Protein AF-A0A7C9ABL3-F1 (afdb_monomer)

Organism: Opuntia streptacantha (NCBI:txid393608)

Sequence (102 aa):
RLDWCLFSFASLQPNNIFLSEASNMAIVMGPNMSGKSTYLQQVCLIVILAQIGCYIPARYSTIRVVDRIFTRMGAVDNLESNSSTFMTEMRETAFILQSASQ

pLDDT: mean 78.69, std 17.54, range [29.16, 94.06]

Radius of gyration: 17.35 Å; Cα contacts (8 Å, |Δi|>4): 27; chains: 1; bounding box: 35×42×46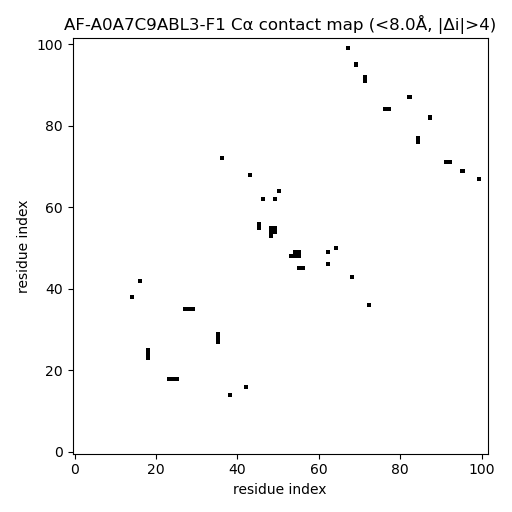 Å

Secondary structure (DSSP, 8-state):
-------------------BTTB--------TTSSHHHHHHHHHHHHHHHHHT---S-SS------S-----------TTSSS-HHHHHHHHHHHHHHHH--

Structure (mmCIF, N/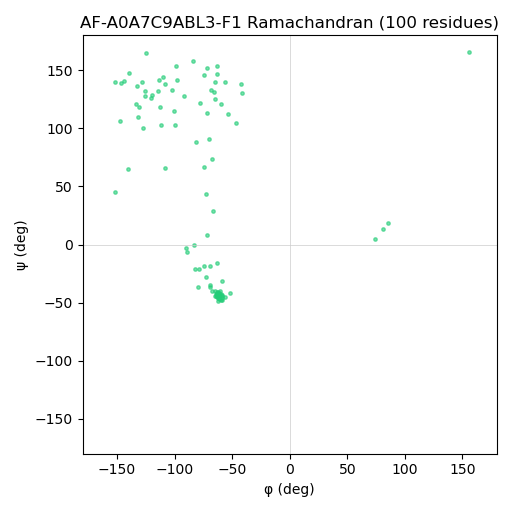CA/C/O backbone):
data_AF-A0A7C9ABL3-F1
#
_entry.id   AF-A0A7C9ABL3-F1
#
loop_
_atom_site.group_PDB
_atom_site.id
_atom_site.type_symbol
_atom_site.label_atom_id
_atom_site.label_alt_id
_atom_site.label_comp_id
_atom_site.label_asym_id
_atom_site.label_entity_id
_atom_site.label_seq_id
_atom_site.pdbx_PDB_ins_code
_atom_site.Cartn_x
_atom_site.Cartn_y
_atom_site.Cartn_z
_atom_site.occupancy
_atom_site.B_iso_or_equiv
_atom_site.auth_seq_id
_atom_site.auth_comp_id
_atom_site.auth_asym_id
_atom_site.auth_atom_id
_atom_site.pdbx_PDB_model_num
ATOM 1 N N . ARG A 1 1 ? 7.590 26.475 -24.768 1.00 33.59 1 ARG A N 1
ATOM 2 C CA . ARG A 1 1 ? 8.506 26.844 -23.666 1.00 33.59 1 ARG A CA 1
ATOM 3 C C . ARG A 1 1 ? 7.616 27.308 -22.524 1.00 33.59 1 ARG A C 1
ATOM 5 O O . ARG A 1 1 ? 7.144 28.430 -22.570 1.00 33.59 1 ARG A O 1
ATOM 12 N N . LEU A 1 2 ? 7.209 26.385 -21.654 1.00 29.16 2 LEU A N 1
ATOM 13 C CA . LEU A 1 2 ? 6.355 26.682 -20.504 1.00 29.16 2 LEU A CA 1
ATOM 14 C C . LEU A 1 2 ? 7.231 26.478 -19.277 1.00 29.16 2 LEU A C 1
ATOM 16 O O . LEU A 1 2 ? 7.570 25.345 -18.937 1.00 29.16 2 LEU A O 1
ATOM 20 N N . ASP A 1 3 ? 7.669 27.595 -18.713 1.00 34.94 3 ASP A N 1
ATOM 21 C CA . ASP A 1 3 ? 8.5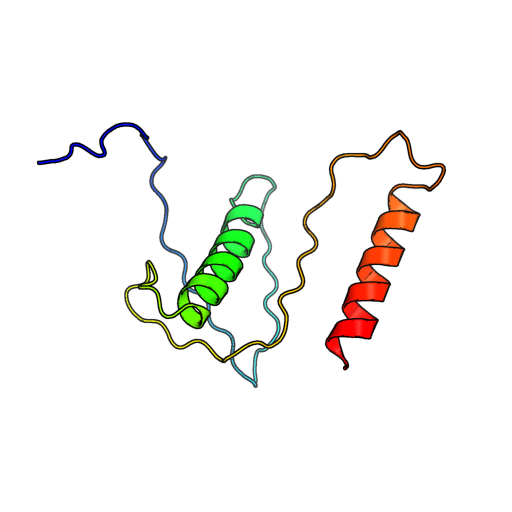05 27.658 -17.527 1.00 34.94 3 ASP A CA 1
ATOM 22 C C . ASP A 1 3 ? 7.684 27.226 -16.306 1.00 34.94 3 ASP A C 1
ATOM 24 O O . ASP A 1 3 ? 7.037 28.026 -15.636 1.00 34.94 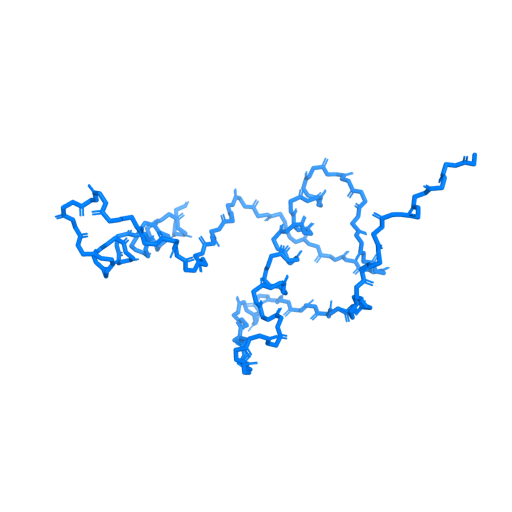3 ASP A O 1
ATOM 28 N N . TRP A 1 4 ? 7.728 25.926 -16.008 1.00 29.94 4 TRP A N 1
ATOM 29 C CA . TRP A 1 4 ? 7.286 25.317 -14.747 1.00 29.94 4 TRP A CA 1
ATOM 30 C C . TRP A 1 4 ? 8.263 25.631 -13.596 1.00 29.94 4 TRP A C 1
ATOM 32 O O . TRP A 1 4 ? 8.634 24.761 -12.814 1.00 29.94 4 TRP A O 1
ATOM 42 N N . CYS A 1 5 ? 8.726 26.877 -13.493 1.00 33.47 5 CYS A N 1
ATOM 43 C CA . CYS A 1 5 ? 9.700 27.297 -12.488 1.00 33.47 5 CYS A CA 1
ATOM 44 C C . CYS A 1 5 ? 9.019 28.168 -11.429 1.00 33.47 5 CYS A C 1
ATOM 46 O O . CYS A 1 5 ? 9.271 29.363 -11.338 1.00 33.47 5 CYS A O 1
ATOM 48 N N . LEU A 1 6 ? 8.099 27.582 -10.658 1.00 34.44 6 LEU A N 1
ATOM 49 C CA . LEU A 1 6 ? 7.519 28.233 -9.477 1.00 34.44 6 LEU A CA 1
ATOM 50 C C . LEU A 1 6 ? 7.074 27.213 -8.423 1.00 34.44 6 LEU A C 1
ATOM 52 O O . LEU A 1 6 ? 6.005 27.316 -7.848 1.00 34.44 6 LEU A O 1
ATOM 56 N N . PHE A 1 7 ? 7.923 26.228 -8.146 1.00 35.38 7 PHE A N 1
ATOM 57 C CA . PHE A 1 7 ? 8.006 25.621 -6.821 1.00 35.38 7 PHE A CA 1
ATOM 58 C C . PHE A 1 7 ? 9.460 25.208 -6.616 1.00 35.38 7 PHE A C 1
ATOM 60 O O . PHE A 1 7 ? 9.932 24.243 -7.214 1.00 35.38 7 PHE A O 1
ATOM 67 N N . SER A 1 8 ? 10.183 25.948 -5.775 1.00 36.09 8 SER A N 1
ATOM 68 C CA . SER A 1 8 ? 11.439 25.474 -5.194 1.00 36.09 8 SER A CA 1
ATOM 69 C C . SER A 1 8 ? 11.101 24.324 -4.243 1.00 36.09 8 SER A C 1
ATOM 71 O O . SER A 1 8 ? 11.071 24.501 -3.027 1.00 36.09 8 SER A O 1
ATOM 73 N N . PHE A 1 9 ? 10.763 23.155 -4.792 1.00 44.12 9 PHE A N 1
ATOM 74 C CA . PHE A 1 9 ? 10.678 21.930 -4.014 1.00 44.12 9 PHE A CA 1
ATOM 75 C C . PHE A 1 9 ? 12.065 21.693 -3.425 1.00 44.12 9 PHE A C 1
ATOM 77 O O . PHE A 1 9 ? 13.049 21.584 -4.158 1.00 44.12 9 PHE A O 1
ATOM 84 N N . ALA A 1 10 ? 12.143 21.627 -2.096 1.00 57.16 10 ALA A N 1
ATOM 85 C CA . ALA A 1 10 ? 13.268 20.995 -1.426 1.00 57.16 10 ALA A CA 1
ATOM 86 C C . ALA A 1 10 ? 13.619 19.694 -2.167 1.00 57.16 10 ALA A C 1
ATOM 88 O O . ALA A 1 10 ? 12.715 18.979 -2.600 1.00 57.16 10 ALA A O 1
ATOM 89 N N . SER A 1 11 ? 14.912 19.423 -2.355 1.00 66.38 11 SER A N 1
ATOM 90 C CA . SER A 1 11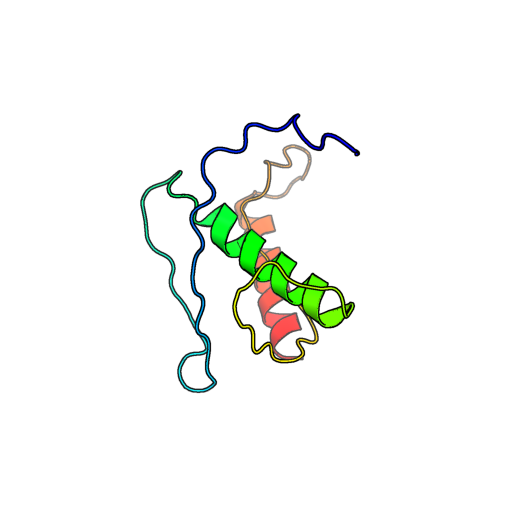 ? 15.410 18.275 -3.118 1.00 66.38 11 SER A CA 1
ATOM 91 C C . SER A 1 11 ? 14.685 16.985 -2.717 1.00 66.38 11 SER A C 1
ATOM 93 O O . SER A 1 11 ? 14.933 16.434 -1.642 1.00 66.38 11 SER A O 1
ATOM 95 N N . LEU A 1 12 ? 13.765 16.517 -3.565 1.00 70.62 12 LEU A N 1
ATOM 96 C CA . LEU A 1 12 ? 13.030 15.283 -3.318 1.00 70.62 12 LEU A CA 1
ATOM 97 C C . LEU A 1 12 ? 13.993 14.118 -3.521 1.00 70.62 12 LEU A C 1
ATOM 99 O O . LEU A 1 12 ? 14.458 13.871 -4.634 1.00 70.62 12 LEU A O 1
ATOM 103 N N . GLN A 1 13 ? 14.298 13.412 -2.436 1.00 81.75 13 GLN A N 1
ATOM 104 C CA . GLN A 1 13 ? 15.139 12.228 -2.498 1.00 81.75 13 GLN A CA 1
ATOM 105 C C . GLN A 1 13 ? 14.299 11.053 -3.030 1.00 81.75 13 GLN A C 1
ATOM 107 O O . GLN A 1 13 ? 13.273 10.725 -2.426 1.00 81.75 13 GLN A O 1
ATOM 112 N N . PRO A 1 14 ? 14.686 10.411 -4.148 1.00 85.81 14 PRO A N 1
ATOM 113 C CA . PRO A 1 14 ? 13.981 9.233 -4.635 1.00 85.81 14 PRO A CA 1
ATOM 114 C C . PRO A 1 14 ? 14.135 8.073 -3.645 1.00 85.81 14 PRO A C 1
ATOM 116 O O . PRO A 1 14 ? 15.245 7.760 -3.214 1.00 85.81 14 PRO A O 1
ATOM 119 N N . ASN A 1 15 ? 13.015 7.430 -3.311 1.00 88.00 15 ASN A N 1
ATOM 120 C CA . ASN A 1 15 ? 12.948 6.306 -2.381 1.00 88.00 15 ASN A CA 1
ATOM 121 C C . ASN A 1 15 ? 12.536 5.029 -3.117 1.00 88.00 15 ASN A C 1
ATOM 123 O O . ASN A 1 15 ? 11.660 5.061 -3.982 1.00 88.00 15 ASN A O 1
ATOM 127 N N . ASN A 1 16 ? 13.139 3.903 -2.739 1.00 88.75 16 ASN A N 1
ATOM 128 C CA . ASN A 1 16 ? 12.809 2.592 -3.293 1.00 88.75 16 ASN A CA 1
ATOM 129 C C . ASN A 1 16 ? 11.842 1.858 -2.362 1.00 88.75 16 ASN A C 1
ATOM 131 O O . ASN A 1 16 ? 12.004 1.905 -1.144 1.00 88.75 16 ASN A O 1
ATOM 135 N N . ILE A 1 17 ? 10.878 1.141 -2.939 1.00 88.31 17 ILE A N 1
ATOM 136 C CA . ILE A 1 17 ? 9.926 0.297 -2.209 1.00 88.31 17 ILE A CA 1
ATOM 137 C C . ILE A 1 17 ? 9.992 -1.106 -2.802 1.00 88.31 17 ILE A C 1
ATOM 139 O O . ILE A 1 17 ? 9.930 -1.267 -4.020 1.00 88.31 17 ILE A O 1
ATOM 143 N N . PHE A 1 18 ? 10.089 -2.119 -1.944 1.00 89.56 18 PHE A N 1
ATOM 144 C CA . PHE A 1 18 ? 10.022 -3.517 -2.350 1.00 89.56 18 PHE A CA 1
ATOM 145 C C . PHE A 1 18 ? 9.032 -4.266 -1.458 1.00 89.56 18 PHE A C 1
ATOM 147 O O . PHE A 1 18 ? 9.214 -4.337 -0.245 1.00 89.56 18 PHE A O 1
ATOM 154 N N . LEU A 1 19 ? 7.979 -4.808 -2.071 1.00 89.06 19 LEU A N 1
ATOM 155 C CA . LEU A 1 19 ? 6.956 -5.619 -1.415 1.00 89.06 19 LEU A CA 1
ATOM 156 C C . LEU A 1 19 ? 6.699 -6.860 -2.274 1.00 89.06 19 LEU A C 1
ATOM 158 O O . LEU A 1 19 ? 6.327 -6.774 -3.450 1.00 89.06 19 LEU A O 1
ATOM 162 N N . SER A 1 20 ? 6.910 -8.028 -1.684 1.00 88.50 20 SER A N 1
ATOM 163 C CA . SER A 1 20 ? 6.754 -9.331 -2.332 1.00 88.50 20 SER A CA 1
ATOM 164 C C . SER A 1 20 ? 5.800 -10.193 -1.520 1.00 88.50 20 SER A C 1
ATOM 166 O O . SER A 1 20 ? 5.583 -9.899 -0.354 1.00 88.50 20 SER A O 1
ATOM 168 N N . GLU A 1 21 ? 5.280 -11.281 -2.085 1.00 86.06 21 GLU A N 1
ATOM 169 C CA . GLU A 1 21 ? 4.386 -12.187 -1.346 1.00 86.06 21 GLU A CA 1
ATOM 170 C C . GLU A 1 21 ? 5.043 -12.767 -0.083 1.00 86.06 21 GLU A C 1
ATOM 172 O O . GLU A 1 21 ? 4.376 -12.963 0.929 1.00 86.06 21 GLU A O 1
ATOM 177 N N . ALA A 1 22 ? 6.367 -12.958 -0.107 1.00 88.19 22 ALA A N 1
ATOM 178 C CA . ALA A 1 22 ? 7.149 -13.360 1.061 1.00 88.19 22 ALA A CA 1
ATOM 179 C C . ALA A 1 22 ? 7.365 -12.216 2.077 1.00 88.19 22 ALA A C 1
ATOM 181 O O . ALA A 1 22 ? 7.702 -12.466 3.231 1.00 88.19 22 ALA A O 1
ATOM 182 N N . SER A 1 23 ? 7.190 -10.959 1.660 1.00 87.62 23 SER A N 1
ATOM 183 C CA . SER A 1 23 ? 7.455 -9.746 2.439 1.00 87.62 23 SER A CA 1
ATOM 184 C C . SER A 1 23 ? 6.369 -8.684 2.195 1.00 87.62 23 SER A C 1
ATOM 186 O O . SER A 1 23 ? 6.628 -7.622 1.620 1.00 87.62 23 SER A O 1
ATOM 188 N N . ASN A 1 24 ? 5.136 -8.991 2.609 1.00 87.69 24 ASN A N 1
ATOM 189 C CA . ASN A 1 24 ? 3.956 -8.133 2.416 1.00 87.69 24 ASN A CA 1
ATOM 190 C C . ASN A 1 24 ? 3.802 -7.026 3.480 1.00 87.69 24 ASN A C 1
ATOM 192 O O . ASN A 1 24 ? 2.859 -6.242 3.420 1.00 87.69 24 ASN A O 1
ATOM 196 N N . MET A 1 25 ? 4.710 -6.948 4.457 1.00 88.81 25 MET A N 1
ATOM 197 C CA . MET A 1 25 ? 4.682 -5.950 5.527 1.00 88.81 25 MET A CA 1
ATOM 198 C C . MET A 1 25 ? 6.011 -5.198 5.583 1.00 88.81 25 MET A C 1
ATOM 200 O O . MET A 1 25 ? 7.072 -5.810 5.688 1.00 88.81 25 MET A O 1
ATOM 204 N N . ALA A 1 26 ? 5.941 -3.866 5.554 1.00 89.50 26 ALA A N 1
ATOM 205 C CA . ALA A 1 26 ? 7.089 -2.983 5.722 1.00 89.50 26 ALA A CA 1
ATOM 206 C C . ALA A 1 26 ? 6.868 -2.073 6.934 1.00 89.50 26 ALA A C 1
ATOM 208 O O . ALA A 1 26 ? 5.864 -1.368 7.020 1.00 89.50 26 ALA A O 1
ATOM 209 N N . ILE A 1 27 ? 7.822 -2.077 7.865 1.00 89.31 27 ILE A N 1
ATOM 210 C CA . ILE A 1 27 ? 7.796 -1.220 9.052 1.00 89.31 27 ILE A CA 1
ATOM 211 C C . ILE A 1 27 ? 8.727 -0.034 8.797 1.00 89.31 27 ILE A C 1
ATOM 213 O O . ILE A 1 27 ? 9.937 -0.205 8.658 1.00 89.31 27 ILE A O 1
ATOM 217 N N . VAL A 1 28 ? 8.167 1.175 8.737 1.00 88.00 28 VAL A N 1
ATOM 218 C CA . VAL A 1 28 ? 8.923 2.411 8.488 1.00 88.00 28 VAL A CA 1
ATOM 219 C C . VAL A 1 28 ? 9.170 3.133 9.812 1.00 88.00 28 VAL A C 1
ATOM 221 O O . VAL A 1 28 ? 8.281 3.782 10.359 1.00 88.00 28 VAL A O 1
ATOM 224 N N . MET A 1 29 ? 10.394 3.024 10.325 1.00 88.31 29 MET A N 1
ATOM 225 C CA . MET A 1 29 ? 10.843 3.687 11.555 1.00 88.31 29 MET A CA 1
ATOM 226 C C . MET A 1 29 ? 11.628 4.966 11.237 1.00 88.31 29 MET A C 1
ATOM 228 O O . MET A 1 29 ? 12.250 5.081 10.185 1.00 88.31 29 MET A O 1
ATOM 232 N N . GLY A 1 30 ? 11.631 5.929 12.161 1.00 88.06 30 GLY A N 1
ATOM 233 C CA . GLY A 1 30 ? 12.441 7.146 12.048 1.00 88.06 30 GLY A CA 1
ATOM 234 C C . GLY A 1 30 ? 11.884 8.322 12.856 1.00 88.06 30 GLY A C 1
ATOM 235 O O . GLY A 1 30 ? 10.715 8.295 13.253 1.00 88.06 30 GLY A O 1
ATOM 236 N N . PRO A 1 31 ? 12.670 9.389 13.073 1.00 86.56 31 PRO A N 1
ATOM 237 C CA . PRO A 1 31 ? 12.262 10.535 13.888 1.00 86.56 31 PRO A CA 1
ATOM 238 C C . PRO A 1 31 ? 11.062 11.270 13.283 1.00 86.56 31 PRO A C 1
ATOM 240 O O . PRO A 1 31 ? 10.834 11.219 12.070 1.00 86.56 31 PRO A O 1
ATOM 243 N N . ASN A 1 32 ? 10.260 11.947 14.105 1.00 80.44 32 ASN A N 1
ATOM 244 C CA . ASN A 1 32 ? 9.193 12.817 13.598 1.00 80.44 32 ASN A CA 1
ATOM 245 C C . ASN A 1 32 ? 9.800 13.861 12.644 1.00 80.44 32 ASN A C 1
ATOM 247 O O . ASN A 1 32 ? 10.909 14.328 12.874 1.00 80.44 32 ASN A O 1
ATOM 251 N N . MET A 1 33 ? 9.109 14.153 11.537 1.00 79.06 33 MET A N 1
ATOM 252 C CA . MET A 1 33 ? 9.601 14.991 10.426 1.00 79.06 33 MET A CA 1
ATOM 253 C C . MET A 1 33 ? 10.655 14.371 9.476 1.00 79.06 33 MET A C 1
ATOM 255 O O . MET A 1 33 ? 11.071 15.029 8.533 1.00 79.06 33 MET A O 1
ATOM 259 N N . SER A 1 34 ? 11.028 13.091 9.607 1.00 81.44 34 SER A N 1
ATOM 260 C CA . SER A 1 34 ? 11.919 12.408 8.628 1.00 81.44 34 SER A CA 1
ATOM 261 C C . SER A 1 34 ? 11.283 12.092 7.262 1.00 81.44 34 SER A C 1
ATOM 263 O O . SER A 1 34 ? 11.870 11.376 6.459 1.00 81.44 34 SER A O 1
ATOM 265 N N . GLY A 1 35 ? 10.071 12.581 6.987 1.00 83.94 35 GLY A N 1
ATOM 266 C CA . GLY A 1 35 ? 9.390 12.335 5.711 1.00 83.94 35 GLY A CA 1
ATOM 267 C C . GLY A 1 35 ? 8.683 10.980 5.600 1.00 83.94 35 GLY A C 1
ATOM 268 O O . GLY A 1 35 ? 8.260 10.606 4.513 1.00 83.94 35 GLY A O 1
ATOM 269 N N . LYS A 1 36 ? 8.488 10.249 6.707 1.00 89.19 36 LYS A N 1
ATOM 270 C CA . LYS A 1 36 ? 7.769 8.955 6.709 1.00 89.19 36 LYS A CA 1
ATOM 271 C C . LYS A 1 36 ? 6.353 9.060 6.131 1.00 89.19 36 LYS A C 1
ATOM 273 O O . LYS A 1 36 ? 5.964 8.238 5.309 1.00 89.19 36 LYS A O 1
ATOM 278 N N . SER A 1 37 ? 5.596 10.087 6.526 1.00 88.31 37 SER A N 1
ATOM 279 C CA . SER A 1 37 ? 4.245 10.320 5.997 1.00 88.31 37 SER A CA 1
ATOM 280 C C . SER A 1 37 ? 4.283 10.646 4.502 1.00 88.31 37 SER A C 1
ATOM 282 O O . SER A 1 37 ? 3.480 10.117 3.740 1.00 88.31 37 SER A O 1
ATOM 284 N N . THR A 1 38 ? 5.271 11.436 4.066 1.00 89.19 38 THR A N 1
ATOM 285 C CA . THR A 1 38 ? 5.508 11.748 2.649 1.00 89.19 38 THR A CA 1
ATOM 286 C C . THR A 1 38 ? 5.832 10.489 1.845 1.00 89.19 38 THR A C 1
ATOM 288 O O . THR A 1 38 ? 5.301 10.310 0.755 1.00 89.19 38 THR A O 1
ATOM 291 N N . TYR A 1 39 ? 6.644 9.582 2.395 1.00 89.38 39 TYR A N 1
ATOM 292 C CA . TYR A 1 39 ? 6.962 8.295 1.776 1.00 89.38 39 TYR A CA 1
ATOM 293 C C . TYR A 1 39 ? 5.713 7.416 1.599 1.00 89.38 39 TYR A C 1
ATOM 295 O O . TYR A 1 39 ? 5.481 6.897 0.510 1.00 89.38 39 TYR A O 1
ATOM 303 N N . LEU A 1 40 ? 4.860 7.299 2.624 1.00 89.38 40 LEU A N 1
ATOM 304 C CA . LEU A 1 40 ? 3.608 6.534 2.529 1.00 89.38 40 LEU A CA 1
ATOM 305 C C . LEU A 1 40 ? 2.640 7.132 1.494 1.00 89.38 40 LEU A C 1
ATOM 307 O O . LEU A 1 40 ? 2.066 6.403 0.684 1.00 89.38 40 LEU A O 1
ATOM 311 N N . GLN A 1 41 ? 2.497 8.460 1.478 1.00 89.62 41 GLN A N 1
ATOM 312 C CA . GLN A 1 41 ? 1.697 9.169 0.475 1.00 89.62 41 GLN A CA 1
ATOM 313 C C . GLN A 1 41 ? 2.237 8.960 -0.942 1.00 89.62 41 GLN A C 1
ATOM 315 O O . GLN A 1 41 ? 1.458 8.721 -1.863 1.00 89.62 41 GLN A O 1
ATOM 320 N N . GLN A 1 42 ? 3.560 8.997 -1.112 1.00 90.75 42 GLN A N 1
ATOM 321 C CA . GLN A 1 42 ? 4.212 8.744 -2.392 1.00 90.75 42 GLN A CA 1
ATOM 322 C C . GLN A 1 42 ? 3.870 7.346 -2.924 1.00 90.75 42 GLN A C 1
ATOM 324 O O . GLN A 1 42 ? 3.511 7.221 -4.093 1.00 90.75 42 GLN A O 1
ATOM 329 N N . VAL A 1 43 ? 3.931 6.308 -2.079 1.00 91.00 43 VAL A N 1
ATOM 330 C CA . VAL A 1 43 ? 3.568 4.936 -2.479 1.00 91.00 43 VAL A CA 1
ATOM 331 C C . VAL A 1 43 ? 2.117 4.879 -2.955 1.00 91.00 43 VAL A C 1
ATOM 333 O O . VAL A 1 43 ? 1.843 4.350 -4.029 1.00 91.00 43 VAL A O 1
ATOM 336 N N . CYS A 1 44 ? 1.196 5.466 -2.188 1.00 91.06 44 CYS A N 1
ATOM 337 C CA . CYS A 1 44 ? -0.230 5.488 -2.514 1.00 91.06 44 CYS A CA 1
ATOM 338 C C . CYS A 1 44 ? -0.498 6.159 -3.873 1.00 91.06 44 CYS A C 1
ATOM 340 O O . CYS A 1 44 ? -1.162 5.585 -4.736 1.00 91.06 44 CYS A O 1
ATOM 342 N N . LEU A 1 45 ? 0.091 7.336 -4.106 1.00 91.69 45 LEU A N 1
ATOM 343 C CA . LEU A 1 45 ? -0.056 8.068 -5.368 1.00 91.69 45 LEU A CA 1
ATOM 344 C C . LEU A 1 45 ? 0.512 7.296 -6.561 1.00 91.69 45 LEU A C 1
ATOM 346 O O . LEU A 1 45 ? -0.105 7.276 -7.623 1.00 91.69 45 LEU A O 1
ATOM 350 N N . ILE A 1 46 ? 1.662 6.638 -6.390 1.00 92.56 46 ILE A N 1
ATOM 351 C CA . ILE A 1 46 ? 2.266 5.797 -7.428 1.00 92.56 46 ILE A CA 1
ATOM 352 C C . ILE A 1 46 ? 1.3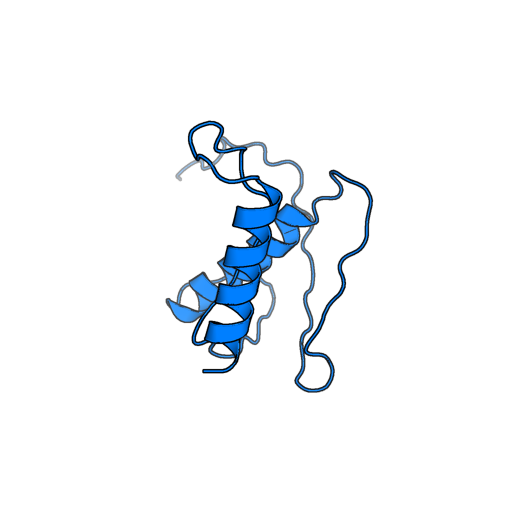12 4.670 -7.840 1.00 92.56 46 ILE A C 1
ATOM 354 O O . ILE A 1 46 ? 1.137 4.437 -9.035 1.00 92.56 46 ILE A O 1
ATOM 358 N N . VAL A 1 47 ? 0.677 4.000 -6.874 1.00 92.75 47 VAL A N 1
ATOM 359 C CA . VAL A 1 47 ? -0.263 2.905 -7.152 1.00 92.75 47 VAL A CA 1
ATOM 360 C C . VAL A 1 47 ? -1.496 3.416 -7.903 1.00 92.75 47 VAL A C 1
ATOM 362 O O . VAL A 1 47 ? -1.883 2.823 -8.907 1.00 92.75 47 VAL A O 1
ATOM 365 N N . ILE A 1 48 ? -2.060 4.550 -7.483 1.00 92.81 48 ILE A N 1
ATOM 366 C CA . ILE A 1 48 ? -3.225 5.158 -8.143 1.00 92.81 48 ILE A CA 1
ATOM 367 C C . ILE A 1 48 ? -2.894 5.549 -9.591 1.00 92.81 48 ILE A C 1
ATOM 369 O O . ILE A 1 48 ? -3.627 5.192 -10.512 1.00 92.81 48 ILE A O 1
ATOM 373 N N . LEU A 1 49 ? -1.773 6.244 -9.813 1.00 93.56 49 LEU A N 1
ATOM 374 C CA . LEU A 1 49 ? -1.343 6.651 -11.156 1.00 93.56 49 LEU A CA 1
ATOM 375 C C . LEU A 1 49 ? -1.114 5.444 -12.071 1.00 93.56 49 LEU A C 1
ATOM 377 O O . LEU A 1 49 ? -1.507 5.482 -13.238 1.00 93.56 49 LEU A O 1
ATOM 381 N N . ALA A 1 50 ? -0.533 4.369 -11.530 1.00 93.69 50 ALA A N 1
ATOM 382 C CA . ALA A 1 50 ? -0.322 3.126 -12.259 1.00 93.69 50 ALA A CA 1
ATOM 383 C C . ALA A 1 50 ? -1.635 2.496 -12.730 1.00 93.69 50 ALA A C 1
ATOM 385 O O . ALA A 1 50 ? -1.736 2.083 -13.882 1.00 93.69 50 ALA A O 1
ATOM 386 N N . GLN A 1 51 ? -2.647 2.447 -11.861 1.00 93.00 51 GLN A N 1
ATOM 387 C CA . GLN A 1 51 ? -3.937 1.830 -12.181 1.00 93.00 51 GLN A CA 1
ATOM 388 C C . GLN A 1 51 ? -4.788 2.659 -13.143 1.00 93.00 51 GLN A C 1
ATOM 390 O O . GLN A 1 51 ? -5.550 2.093 -13.920 1.00 93.00 51 GLN A O 1
ATOM 395 N N . ILE A 1 52 ? -4.625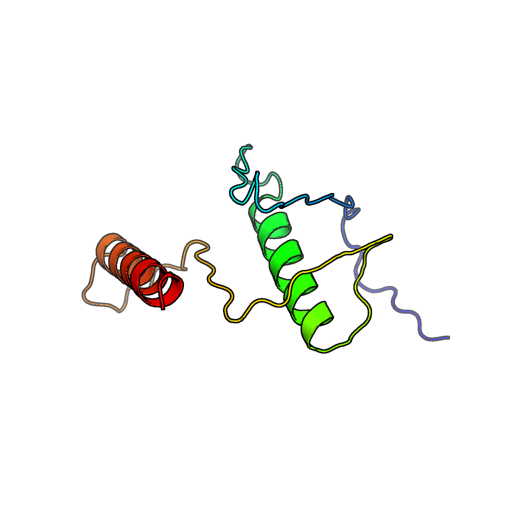 3.984 -13.141 1.00 94.06 52 ILE A N 1
ATOM 396 C CA . ILE A 1 52 ? -5.235 4.871 -14.143 1.00 94.06 52 ILE A CA 1
ATOM 397 C C . ILE A 1 52 ? -4.590 4.669 -15.532 1.00 94.06 52 ILE A C 1
ATOM 399 O O . ILE A 1 52 ? -5.179 5.036 -16.547 1.00 94.06 52 ILE A O 1
ATOM 403 N N . GLY A 1 53 ? -3.390 4.077 -15.598 1.00 91.06 53 GLY A N 1
ATOM 404 C CA . GLY A 1 53 ? -2.610 3.928 -16.830 1.00 91.06 53 GLY A CA 1
ATOM 405 C C . GLY A 1 53 ? -1.752 5.153 -17.160 1.00 91.06 53 GLY A C 1
ATOM 406 O O . GLY A 1 53 ? -1.339 5.333 -18.305 1.00 91.06 53 GLY A O 1
ATOM 407 N N . CYS A 1 54 ? -1.492 6.016 -16.174 1.00 91.56 54 CYS A N 1
ATOM 408 C CA . CYS A 1 54 ? -0.617 7.172 -16.329 1.00 91.56 54 CYS A CA 1
ATOM 409 C C . CYS A 1 54 ? 0.857 6.779 -16.138 1.00 91.56 54 CYS A C 1
ATOM 411 O O . CYS A 1 54 ? 1.184 5.798 -15.468 1.00 91.56 54 CYS A O 1
ATOM 413 N N . TYR A 1 55 ? 1.764 7.592 -16.682 1.00 90.94 55 TYR A N 1
ATOM 414 C CA . TYR A 1 55 ? 3.180 7.494 -16.349 1.00 90.94 55 TYR A CA 1
ATOM 415 C C . TYR A 1 55 ? 3.415 7.840 -14.875 1.00 90.94 55 TYR A C 1
ATOM 417 O O . TYR A 1 55 ? 2.837 8.776 -14.321 1.00 90.94 55 TYR A O 1
ATOM 425 N N . ILE A 1 56 ? 4.307 7.082 -14.247 1.00 92.06 56 ILE A N 1
ATOM 426 C CA . ILE A 1 56 ? 4.629 7.171 -12.823 1.00 92.06 56 ILE A CA 1
ATOM 427 C C . ILE A 1 56 ? 6.046 7.746 -12.685 1.00 92.06 56 ILE A C 1
ATOM 429 O O . ILE A 1 56 ? 6.918 7.390 -13.481 1.00 92.06 56 ILE A O 1
ATOM 433 N N . PRO A 1 57 ? 6.334 8.577 -11.667 1.00 89.75 57 PRO A N 1
ATOM 434 C CA . PRO A 1 57 ? 7.675 9.104 -11.408 1.00 89.75 57 PRO A CA 1
ATOM 435 C C . PRO A 1 57 ? 8.615 8.042 -10.796 1.00 89.75 57 PRO A C 1
ATOM 437 O O . PRO A 1 57 ? 9.034 8.150 -9.644 1.00 89.75 57 PRO A O 1
ATOM 440 N N . ALA A 1 58 ? 8.952 7.001 -11.559 1.00 88.25 58 ALA A N 1
ATOM 441 C CA . ALA A 1 58 ? 9.888 5.945 -11.171 1.00 88.25 58 ALA A CA 1
ATOM 442 C C . ALA A 1 58 ? 10.789 5.550 -12.351 1.00 88.25 58 ALA A C 1
ATOM 444 O O . ALA A 1 58 ? 10.366 5.582 -13.502 1.00 88.25 58 ALA A O 1
ATOM 445 N N . ARG A 1 59 ? 12.039 5.148 -12.074 1.00 89.12 59 ARG A N 1
ATOM 446 C CA . ARG A 1 59 ? 12.947 4.620 -13.117 1.00 89.12 59 ARG A CA 1
ATOM 447 C C . ARG A 1 59 ? 12.499 3.254 -13.640 1.00 89.12 59 ARG A C 1
ATOM 449 O O . ARG A 1 59 ? 12.695 2.948 -14.808 1.00 89.12 59 ARG A O 1
ATOM 456 N N . TYR A 1 60 ? 11.936 2.444 -12.752 1.00 88.31 60 TYR A N 1
ATOM 457 C CA . TYR A 1 60 ? 11.370 1.131 -13.025 1.00 88.31 60 TYR A CA 1
ATOM 458 C C . TYR A 1 60 ? 10.273 0.876 -11.990 1.00 88.31 60 TYR A C 1
ATOM 460 O O . TYR A 1 60 ? 10.449 1.221 -10.818 1.00 88.31 60 TYR A O 1
ATOM 468 N N . SER A 1 61 ? 9.155 0.285 -12.400 1.00 89.06 61 SER A N 1
ATOM 469 C CA . SER A 1 61 ? 8.085 -0.105 -11.488 1.00 89.06 61 SER A CA 1
ATOM 470 C C . SER A 1 61 ? 7.440 -1.414 -11.935 1.00 89.06 61 SER A C 1
ATOM 472 O O . SER A 1 61 ? 7.232 -1.675 -13.116 1.00 89.06 61 SER A O 1
ATOM 474 N N . THR A 1 62 ? 7.118 -2.258 -10.961 1.00 90.12 62 THR A N 1
ATOM 475 C CA . THR A 1 62 ? 6.253 -3.424 -11.141 1.00 90.12 62 THR A CA 1
ATOM 476 C C . THR A 1 62 ? 5.237 -3.365 -10.017 1.00 90.12 62 THR A C 1
ATOM 478 O O . THR A 1 62 ? 5.597 -3.495 -8.849 1.00 90.12 62 THR A O 1
ATOM 481 N N . ILE A 1 63 ? 3.986 -3.078 -10.362 1.00 90.12 63 ILE A N 1
ATOM 482 C CA . ILE A 1 63 ? 2.918 -2.816 -9.397 1.00 90.12 63 ILE A CA 1
ATOM 483 C C . ILE A 1 63 ? 1.837 -3.867 -9.616 1.00 90.12 63 ILE A C 1
ATOM 485 O O . ILE A 1 63 ? 1.403 -4.088 -10.744 1.00 90.12 63 ILE A O 1
ATOM 489 N N . ARG A 1 64 ? 1.431 -4.538 -8.535 1.00 88.94 64 ARG A N 1
ATOM 490 C CA . ARG A 1 64 ? 0.285 -5.453 -8.562 1.00 88.94 64 ARG A CA 1
ATOM 491 C C . ARG A 1 64 ? -1.000 -4.632 -8.613 1.00 88.94 64 ARG A C 1
ATOM 493 O O . ARG A 1 64 ? -1.069 -3.564 -8.009 1.00 88.94 64 ARG A O 1
ATOM 500 N N . VAL A 1 65 ? -2.012 -5.138 -9.309 1.00 89.31 65 VAL A N 1
ATOM 501 C CA . VAL A 1 65 ? -3.349 -4.539 -9.264 1.00 89.31 65 VAL A CA 1
ATOM 502 C C . VAL A 1 65 ? -3.878 -4.693 -7.840 1.00 89.31 65 VAL A C 1
ATOM 504 O O . VAL A 1 65 ? -3.865 -5.794 -7.297 1.00 89.31 65 VAL A O 1
ATOM 507 N N . VAL A 1 66 ? -4.275 -3.581 -7.230 1.00 89.12 66 VAL A N 1
ATOM 508 C CA . VAL A 1 66 ? -4.889 -3.545 -5.901 1.00 89.12 66 VAL A CA 1
ATOM 509 C C . VAL A 1 66 ? -6.368 -3.210 -6.033 1.00 89.12 66 VAL A C 1
ATOM 511 O O . VAL A 1 66 ? -6.736 -2.325 -6.799 1.00 89.12 66 VAL A O 1
ATOM 514 N N . ASP A 1 67 ? -7.228 -3.876 -5.275 1.00 88.75 67 ASP A N 1
ATOM 515 C CA . ASP A 1 67 ? -8.661 -3.566 -5.315 1.00 88.75 67 ASP A CA 1
ATOM 516 C C . ASP A 1 67 ? -8.995 -2.332 -4.474 1.00 88.75 67 ASP A C 1
ATOM 518 O O . ASP A 1 67 ? -9.864 -1.533 -4.822 1.00 88.75 67 ASP A O 1
ATOM 522 N N . ARG A 1 68 ? -8.309 -2.178 -3.334 1.00 88.50 68 ARG A N 1
ATOM 523 C CA . ARG A 1 68 ? -8.582 -1.131 -2.345 1.00 88.50 68 ARG A CA 1
ATOM 524 C C . ARG A 1 68 ? -7.293 -0.673 -1.676 1.00 88.50 68 ARG A C 1
ATOM 526 O O . ARG A 1 68 ? -6.447 -1.487 -1.315 1.00 88.50 68 ARG A O 1
ATOM 533 N N . ILE A 1 69 ? -7.170 0.637 -1.469 1.00 88.62 69 ILE A N 1
ATOM 534 C CA . ILE A 1 69 ? -6.071 1.241 -0.714 1.00 88.62 69 ILE A CA 1
ATOM 535 C C . ILE A 1 69 ? -6.654 1.839 0.560 1.00 88.62 69 ILE A C 1
ATOM 537 O O . ILE A 1 69 ? -7.473 2.754 0.508 1.00 88.62 69 ILE A O 1
ATOM 541 N N . PHE A 1 70 ? -6.208 1.332 1.704 1.00 88.38 70 PHE A N 1
ATOM 542 C CA . PHE A 1 70 ? -6.562 1.876 3.008 1.00 88.38 70 PHE A CA 1
ATOM 543 C C . PHE A 1 70 ? -5.398 2.704 3.540 1.00 88.38 70 PHE A C 1
ATOM 545 O O . PHE A 1 70 ? -4.249 2.263 3.522 1.00 88.38 70 PHE A O 1
ATOM 552 N N . THR A 1 71 ? -5.690 3.906 4.026 1.00 85.38 71 THR A N 1
ATOM 553 C CA . THR A 1 71 ? -4.702 4.755 4.689 1.00 85.38 71 THR A CA 1
ATOM 554 C C . THR A 1 71 ? -5.281 5.294 5.981 1.00 85.38 71 THR A C 1
ATOM 556 O O . THR A 1 71 ? -6.428 5.732 6.026 1.00 85.38 71 THR A O 1
ATOM 559 N N . ARG A 1 72 ? -4.464 5.264 7.030 1.00 83.19 72 ARG A N 1
ATOM 560 C CA . ARG A 1 72 ? -4.722 5.952 8.286 1.00 83.19 72 ARG A CA 1
ATOM 561 C C . ARG A 1 72 ? -3.490 6.787 8.593 1.00 83.19 72 ARG A C 1
ATOM 563 O O . ARG A 1 72 ? -2.479 6.274 9.065 1.00 83.19 72 ARG A O 1
ATOM 570 N N . MET A 1 73 ? -3.570 8.074 8.300 1.00 74.06 73 MET A N 1
ATOM 571 C CA . MET A 1 73 ? -2.599 9.068 8.750 1.00 74.06 73 MET A CA 1
ATOM 572 C C . MET A 1 73 ? -3.354 9.994 9.695 1.00 74.06 73 MET A C 1
ATOM 574 O O . MET A 1 73 ? -4.476 10.365 9.369 1.00 74.06 73 MET A O 1
ATOM 578 N N . GLY A 1 74 ? -2.786 10.270 10.873 1.00 64.12 74 GLY A N 1
ATOM 579 C CA . GLY A 1 74 ? -3.487 10.910 11.995 1.00 64.12 74 GLY A CA 1
ATOM 580 C C . GLY A 1 74 ? -4.405 12.063 11.576 1.00 64.12 74 GLY A C 1
ATOM 581 O O . GLY A 1 74 ? -3.999 12.929 10.800 1.00 64.12 74 GLY A O 1
ATOM 582 N N . ALA A 1 75 ? -5.645 12.024 12.063 1.00 56.31 75 ALA A N 1
ATOM 583 C CA . ALA A 1 75 ? -6.672 13.009 11.761 1.00 56.31 75 ALA A CA 1
ATOM 584 C C . ALA A 1 75 ? -6.387 14.346 12.464 1.00 56.31 75 ALA A C 1
ATOM 586 O O . ALA A 1 75 ? -5.778 14.386 13.532 1.00 56.31 75 ALA A O 1
ATOM 587 N N . VAL A 1 76 ? -6.864 15.437 11.862 1.00 55.12 76 VAL A N 1
ATOM 588 C CA . VAL A 1 76 ? -7.059 16.705 12.573 1.00 55.12 76 VAL A CA 1
ATOM 589 C C . VAL A 1 76 ? -8.199 16.488 13.566 1.00 55.12 76 VAL A C 1
ATOM 591 O O . VAL A 1 76 ? -9.222 15.908 13.202 1.00 55.12 76 VAL A O 1
ATOM 594 N N . ASP A 1 77 ? -8.007 16.911 14.813 1.00 52.75 77 ASP A N 1
ATOM 595 C CA . ASP A 1 77 ? -8.976 16.727 15.890 1.00 52.75 77 ASP A CA 1
ATOM 596 C C . ASP A 1 77 ? -10.362 17.266 15.493 1.00 52.75 77 ASP A C 1
ATOM 598 O O . ASP A 1 77 ? -10.567 18.473 15.366 1.00 52.75 77 ASP A O 1
ATOM 602 N N . ASN A 1 78 ? -11.343 16.375 15.324 1.00 52.78 78 ASN A N 1
ATOM 603 C CA . ASN A 1 78 ? -12.744 16.770 15.197 1.00 52.78 78 ASN A CA 1
ATOM 604 C C . ASN A 1 78 ? -13.317 17.009 16.597 1.00 52.78 78 ASN A C 1
ATOM 606 O O . ASN A 1 78 ? -13.895 16.112 17.217 1.00 52.78 78 ASN A O 1
ATOM 610 N N . LEU A 1 79 ? -13.162 18.244 17.079 1.00 55.31 79 LEU A N 1
ATOM 611 C CA . LEU A 1 79 ? -13.675 18.701 18.375 1.00 55.31 79 LEU A CA 1
ATOM 612 C C . LEU A 1 79 ? -15.219 18.668 18.461 1.00 55.31 79 LEU A C 1
ATOM 614 O O . LEU A 1 79 ? -15.775 18.716 19.552 1.00 55.31 79 LEU A O 1
ATOM 618 N N . GLU A 1 80 ? -15.915 18.555 17.326 1.00 56.16 80 GLU A N 1
ATOM 619 C CA . GLU A 1 80 ? -17.385 18.594 17.235 1.00 56.16 80 GLU A CA 1
ATOM 620 C C . GLU A 1 80 ? -18.070 17.221 17.351 1.00 56.16 80 GLU A C 1
ATOM 622 O O . GLU A 1 80 ? -19.299 17.134 17.360 1.00 56.16 80 GLU A O 1
ATOM 627 N N . SER A 1 81 ? -17.310 16.127 17.458 1.00 58.72 81 SER A N 1
ATOM 628 C CA . SER A 1 81 ? -17.890 14.796 17.662 1.00 58.72 81 SER A CA 1
ATOM 629 C C . SER A 1 81 ? -17.980 14.475 19.157 1.00 58.72 81 SER A C 1
ATOM 631 O O . SER A 1 81 ? -16.981 14.531 19.865 1.00 58.72 81 SER A O 1
ATOM 633 N N . ASN A 1 82 ? -19.159 14.077 19.653 1.00 63.41 82 ASN A N 1
ATOM 634 C CA . ASN A 1 82 ? -19.368 13.551 21.020 1.00 63.41 82 ASN A CA 1
ATOM 635 C C . ASN A 1 82 ? -18.667 12.188 21.262 1.00 63.41 82 ASN A C 1
ATOM 637 O O . ASN A 1 82 ? -19.135 11.347 22.029 1.00 63.41 82 ASN A O 1
ATOM 641 N N . SER A 1 83 ? -17.561 11.928 20.571 1.00 67.38 83 SER A N 1
ATOM 642 C CA . SER A 1 83 ? -16.763 10.711 20.629 1.00 67.38 83 SER A CA 1
ATOM 643 C C . SER A 1 83 ? -15.305 11.072 20.865 1.00 67.38 83 SER A C 1
ATOM 645 O O . SER A 1 83 ? -14.797 12.026 20.283 1.00 67.38 83 SER A O 1
ATOM 647 N N . SER A 1 84 ? -14.613 10.297 21.702 1.00 74.81 84 SER A N 1
ATOM 648 C CA . SER A 1 84 ? -13.181 10.501 21.911 1.00 74.81 84 SER A CA 1
ATOM 649 C C . SER A 1 84 ? -12.409 10.254 20.614 1.00 74.81 84 SER A C 1
ATOM 651 O O . SER A 1 84 ? -12.762 9.368 19.832 1.00 74.81 84 SER A O 1
ATOM 653 N N . THR A 1 85 ? -11.316 10.990 20.414 1.00 77.94 85 THR A N 1
ATOM 654 C CA . THR A 1 85 ? -10.384 10.777 19.293 1.00 77.94 85 THR A CA 1
ATOM 655 C C . THR A 1 85 ? -9.946 9.315 19.214 1.00 77.94 85 THR A C 1
ATOM 657 O O . THR A 1 85 ? -10.007 8.709 18.150 1.00 77.94 85 THR A O 1
ATOM 660 N N . PHE A 1 86 ? -9.662 8.692 20.362 1.00 81.25 86 PHE A N 1
ATOM 661 C CA . PHE A 1 86 ? -9.371 7.261 20.451 1.00 81.25 86 PHE A CA 1
ATOM 662 C C . PHE A 1 86 ? -10.513 6.368 19.936 1.00 81.25 86 PHE A C 1
ATOM 664 O O . PHE A 1 86 ? -10.269 5.405 19.214 1.00 81.25 86 PHE A O 1
ATOM 671 N N . MET A 1 87 ? -11.771 6.666 20.279 1.00 81.81 87 MET A N 1
ATOM 672 C CA . MET A 1 87 ? -12.912 5.879 19.801 1.00 81.81 87 MET A CA 1
ATOM 673 C C . MET A 1 87 ? -13.053 5.966 18.277 1.00 81.81 87 MET A C 1
ATOM 675 O O . MET A 1 87 ? -13.303 4.947 17.630 1.00 81.81 87 MET A O 1
ATOM 679 N N . THR A 1 88 ? -12.883 7.158 17.704 1.00 81.31 88 THR A N 1
ATOM 680 C CA . THR A 1 88 ? -12.917 7.368 16.249 1.00 81.31 88 THR A CA 1
ATOM 681 C C . THR A 1 88 ? -11.778 6.613 15.563 1.00 81.31 88 THR A C 1
ATOM 683 O O . THR A 1 88 ? -12.018 5.856 14.624 1.00 81.31 88 THR A O 1
ATOM 686 N N . GLU A 1 89 ? -10.566 6.694 16.111 1.00 82.00 89 GLU A N 1
ATOM 687 C CA . GLU A 1 89 ? -9.394 5.970 15.615 1.00 82.00 89 GLU A CA 1
ATOM 688 C C . GLU A 1 89 ? -9.564 4.444 15.624 1.00 82.00 89 GLU A C 1
ATOM 690 O O . GLU A 1 89 ? -9.174 3.748 14.679 1.00 82.00 89 GLU A O 1
ATOM 695 N N . MET A 1 90 ? -10.137 3.898 16.699 1.00 86.69 90 MET A N 1
ATOM 696 C CA . MET A 1 90 ? -10.386 2.461 16.807 1.00 86.69 90 MET A CA 1
ATOM 697 C C . MET A 1 90 ? -11.477 2.005 15.834 1.00 86.69 90 MET A C 1
ATOM 699 O O . MET A 1 90 ? -11.347 0.932 15.245 1.00 86.69 90 MET A O 1
ATOM 703 N N . ARG A 1 91 ? -12.518 2.818 15.608 1.00 85.62 91 ARG A N 1
ATOM 704 C CA . ARG A 1 91 ? -13.565 2.523 14.615 1.00 85.62 91 ARG A CA 1
ATOM 705 C C . ARG A 1 91 ? -13.021 2.495 13.189 1.00 85.62 91 ARG A C 1
ATOM 707 O O . ARG A 1 91 ? -13.336 1.562 12.456 1.00 85.62 91 ARG A O 1
ATOM 714 N N . GLU A 1 92 ? -12.182 3.456 12.809 1.00 84.81 92 GLU A N 1
ATOM 715 C CA . GLU A 1 92 ? -11.519 3.452 11.497 1.00 84.81 92 GLU A CA 1
ATOM 716 C C . GLU A 1 92 ? -10.623 2.223 11.326 1.00 84.81 92 GLU A C 1
ATOM 718 O O . GLU A 1 92 ? -10.659 1.555 10.296 1.00 84.81 92 GLU A O 1
ATOM 723 N N . THR A 1 93 ? -9.861 1.873 12.364 1.00 86.88 93 THR A N 1
ATOM 724 C CA . THR A 1 93 ? -8.990 0.690 12.335 1.00 86.88 93 THR A CA 1
ATOM 725 C C . THR A 1 93 ? -9.804 -0.597 12.177 1.00 86.88 93 THR A C 1
ATOM 727 O O . THR A 1 93 ? -9.450 -1.453 11.368 1.00 86.88 93 THR A O 1
ATOM 730 N N . ALA A 1 94 ? -10.927 -0.724 12.892 1.00 87.62 94 ALA A N 1
ATOM 731 C CA . ALA A 1 94 ? -11.840 -1.855 12.749 1.00 87.62 94 ALA A CA 1
ATOM 732 C C . ALA A 1 94 ? -12.442 -1.934 11.336 1.00 87.62 94 ALA A C 1
ATOM 734 O O . ALA A 1 94 ? -12.507 -3.018 10.759 1.00 87.62 94 ALA A O 1
ATOM 735 N N . PHE A 1 95 ? -12.818 -0.791 10.753 1.00 87.69 95 PHE A N 1
ATOM 736 C CA . PHE A 1 95 ? -13.321 -0.718 9.381 1.00 87.69 95 PHE A CA 1
ATOM 737 C C . PHE A 1 95 ? -12.284 -1.188 8.352 1.00 87.69 95 PHE A C 1
ATOM 739 O O . PHE A 1 95 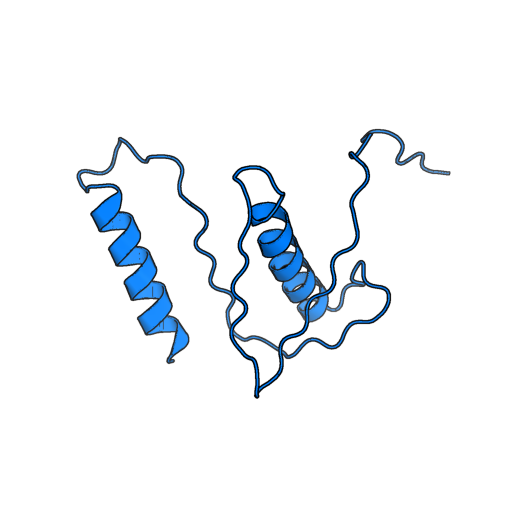? -12.621 -1.955 7.447 1.00 87.69 95 PHE A O 1
ATOM 746 N N . ILE A 1 96 ? -11.020 -0.777 8.510 1.00 87.81 96 ILE A N 1
ATOM 747 C CA . ILE A 1 96 ? -9.914 -1.222 7.650 1.00 87.81 96 ILE A CA 1
ATOM 748 C C . ILE A 1 96 ? -9.730 -2.739 7.763 1.00 87.81 96 ILE A C 1
ATOM 750 O O . ILE A 1 96 ? -9.652 -3.414 6.742 1.00 87.81 96 ILE A O 1
ATOM 754 N N . LEU A 1 97 ? -9.716 -3.293 8.981 1.00 87.38 97 LEU A N 1
ATOM 755 C CA . LEU A 1 97 ? -9.555 -4.737 9.194 1.00 87.38 97 LEU A CA 1
ATOM 756 C C . LEU A 1 97 ? -10.706 -5.552 8.593 1.00 87.38 97 LEU A C 1
ATOM 758 O O . LEU A 1 97 ? -10.464 -6.576 7.959 1.00 87.38 97 LEU A O 1
ATOM 762 N N . GLN A 1 98 ? -11.947 -5.093 8.761 1.00 88.88 98 GLN A N 1
ATOM 763 C CA . GLN A 1 98 ? -13.120 -5.776 8.220 1.00 88.88 98 GLN A CA 1
ATOM 764 C C . GLN A 1 98 ? -13.147 -5.741 6.686 1.00 88.88 98 GLN A C 1
ATOM 766 O O . GLN A 1 98 ? -13.486 -6.738 6.056 1.00 88.88 98 GLN A O 1
ATOM 771 N N . SER A 1 99 ? -12.766 -4.608 6.092 1.00 86.12 99 SER A N 1
ATOM 772 C CA . SER A 1 99 ? -12.806 -4.407 4.640 1.00 86.12 99 SER A CA 1
ATOM 773 C C . SER A 1 99 ? -11.598 -4.991 3.905 1.00 86.12 99 SER A C 1
ATOM 775 O O . SER A 1 99 ? -11.677 -5.200 2.702 1.00 86.12 99 SER A O 1
ATOM 777 N N . ALA A 1 100 ? -10.473 -5.220 4.589 1.00 80.12 100 ALA A N 1
ATOM 778 C CA . ALA A 1 100 ? -9.266 -5.790 3.986 1.00 80.12 100 ALA A CA 1
ATOM 779 C C . ALA A 1 100 ? -9.336 -7.316 3.806 1.00 80.12 100 ALA A C 1
ATOM 781 O O . ALA A 1 100 ? -8.576 -7.869 3.018 1.00 80.12 100 ALA A O 1
ATOM 782 N N . SER A 1 101 ? -10.212 -7.997 4.551 1.00 64.00 101 SER A N 1
ATOM 783 C CA . SER A 1 101 ? -10.397 -9.453 4.468 1.00 64.00 101 SER A CA 1
ATOM 784 C C . SER A 1 101 ? -11.441 -9.883 3.429 1.00 64.00 101 SER A C 1
ATOM 786 O O . SER A 1 101 ? -11.637 -11.087 3.252 1.00 64.00 101 SER A O 1
ATOM 788 N N . GLN A 1 102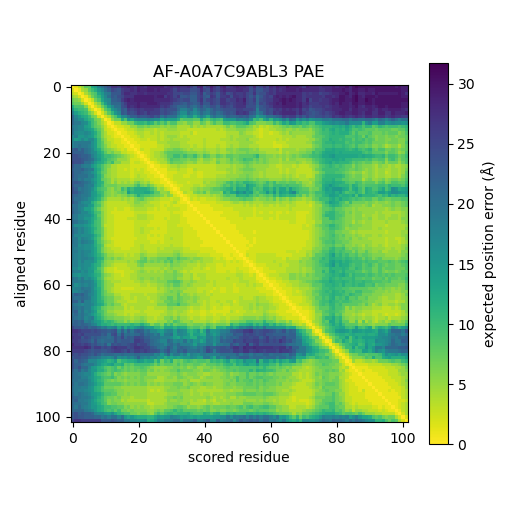 ? -12.154 -8.933 2.823 1.00 47.44 102 GLN A N 1
ATOM 789 C CA . GLN A 1 102 ? -13.311 -9.172 1.962 1.00 47.44 102 GLN A CA 1
ATOM 790 C C . GLN A 1 102 ? -12.974 -8.871 0.505 1.00 47.44 102 GLN A C 1
ATOM 792 O O . GLN A 1 102 ? -13.371 -9.692 -0.347 1.00 47.44 102 GLN A O 1
#

InterPro domains:
  IPR000432 DNA mismatch repair protein MutS, C-terminal [PF00488] (27-101)
  IPR000432 DNA mismatch repair protein MutS, C-terminal [SM00534] (23-102)
  IPR027417 P-loop containing nucleoside triphosphate hydrolase [G3DSA:3.40.50.300] (5-102)
  IPR027417 P-loop containing nucleoside triphosphate hydrolase [SSF52540] (13-100)
  IPR045076 DNA mismatch repair MutS [PTHR11361] (13-101)

Mean predicted aligned error: 9.54 Å

Solvent-accessible surface area (backbone atoms only — not comparable to full-atom values): 7329 Å² total; per-residue (Å²): 140,80,85,85,79,83,70,91,66,72,85,79,76,90,79,89,84,86,75,45,94,95,41,80,73,84,86,89,83,77,62,89,88,70,46,63,70,57,52,54,51,50,54,54,50,44,53,53,33,49,76,74,68,48,88,56,103,60,98,73,86,87,80,79,92,72,95,77,87,87,83,88,72,89,76,78,84,65,82,86,49,103,56,55,70,66,59,53,53,52,50,53,50,50,51,50,58,60,62,72,78,107

Foldseek 3Di:
DDPPPPDPPDPDDDDDDDDDPVRNDDDDDDDPPPCPVVVVVLVVVQLVCVVVVHDHPDPDDDHDNDPDDDDDDQDDDPPPDPDDSVRVVVVSVVVCVVVVVD

=== Feature glossary ===
The record interleaves many kinds of information about one protein. Here is each kind framed as the question it answers.

Q: What does the local fold look like, residue by residue?
A: A 3Di character summarizes, for each residue, the relative orientation of the Cα frame of its nearest spatial neighbor. Because it encodes fold topology rather than chemistry, 3Di alignments detect remote structural similarity that sequence alignment misses.

Q: Which residues are in helices, strands, or loops?
A: Secondary structure is the local, repeating backbone conformation. DSSP classifies it into eight states by reading the hydrogen-bond network: three helix types (H, G, I), two β types (E, B), two non-regular types (T, S), and unstructured coil (-).

Q: How big and how compact is the whole molecule?
A: Three whole-structure scalars: the radius of gyration (RMS distance of Cα from centroid, in Å), the count of Cα–Cα contacts (pairs closer than 8 Å and separated by more than four residues in sequence — i.e. tertiary, not local, contacts), and the bounding-box dimensions. Together they distinguish compact globular folds from extended fibres or disordered chains.

Q: How confident is the AlphaFold model at each residue?
A: For AlphaFold models, the B-factor field carries pLDDT — the model's own estimate of local accuracy on a 0–100 scale. Regions with pLDDT<50 should be treated as essentially unmodeled; they often correspond to intrinsically disordered segments.

Q: What family and function is it annotated with?
A: Functional annotations link the protein to curated databases. InterPro entries identify conserved domains and families by matching the sequence against member-database signatures (Pfam, PROSITE, CDD, …). Gene Ontology (GO) terms describe molecular function, biological process, and cellular component in a controlled vocabulary. CATH places the structure in a hierarchical fold classification (Class/Architecture/Topology/Homologous-superfamily). The organism is the source species.

Q: What known structures does this most resemble?
A: Nearest PDB neighbors are the top structural matches found by Foldseek when searching this structure against the entire Protein Data Bank. Each hit reports a TM-score (0 to 1; >0.5 almost always implies the same fold) and an E-value. These are *structural* homologs — they may share no detectable sequence similarity.

Q: Which residues are buried vs exposed?
A: Solvent-accessible surface area (SASA) is the area in Å² traced out by the centre of a 1.4 Å probe sphere (a water molecule) rolled over the protein's van der Waals surface (Shrake–Rupley / Lee–Richards construction). Buried residues have near-zero SASA; fully exposed residues can exceed 200 Å². The total SASA scales roughly with the number of surface residues.

Q: What are the backbone torsion angles?
A: φ (phi) and ψ (psi) are the two rotatable backbone dihedrals per residue: φ is the C(i-1)–N–Cα–C torsion, ψ is the N–Cα–C–N(i+1) torsion, both in degrees on (−180°, 180°]. α-helical residues cluster near (−60°, −45°); β-strand residues near (−120°, +130°). A Ramachandran plot is simply a scatter of (φ, ψ) for every residue.

Q: Are the domains correctly placed relative to each other?
A: Predicted aligned error is AlphaFold's pairwise confidence. Unlike pLDDT (per-residue), PAE is per-residue-pair and captures whether two parts of the structure are correctly placed relative to each other. Units are ångströms of expected positional error.

Q: What if only a Cα trace is available?
A: P-SEA three-state annotation labels each residue as helix, strand, or coil based purely on the geometry of the Cα trace. It serves as a fallback when the full backbone (and thus DSSP) is unavailable.

Q: What is the amino-acid chain?
A: This is the polypeptide sequence — one letter per residue, N-terminus first. Length ranges from a few dozen residues for small domains to over a thousand for large multi-domain proteins.

Q: What do the rendered images show?
A: The six renders are orthographic views along the three Cartesian axes in both directions. Representation (cartoon, sticks, or surface) and color scheme (sequence-rainbow or by-chain) vary across proteins so the training set covers all the common visualization conventions.

Q: What do the diagnostic plots show?
A: Plot images: a contact map (which residues are close in 3D, as an N×N binary image), a Ramachandran scatter (backbone torsion angles, revealing secondary-structure composition at a glance), and — for AlphaFold structures — a PAE heatmap (pairwise prediction confidence).

Q: How mobile is each atom in the crystal?
A: B-factor (Debye–Waller factor) reflects atomic displacement in the crystal lattice. It is an experimental observable (units Å²), not a prediction; low values mean the atom is pinned down, high values mean it moves or is heterogeneous across the crystal.

Q: Where is each backbone atom in 3D?
A: The mmCIF table is the protein's shape written out atom by atom. For each backbone N, Cα, C, and carbonyl O, it records an (x, y, z) coordinate triple in Å plus the residue type, chain letter, and residue number.